Protein AF-A0A2D8MPW2-F1 (afdb_monomer_lite)

Sequence (126 aa):
MNRLRPLLIFQFFTALCFAEFEKDFQLKLILAEPGDTIKLESGLFPILGTLSMEGKEDIVIRGAGMNGTILSFAGQVEGAQGLSITNCTNITLEDFTVQDAKGDAIKCQYVNGITFRRVKAQWLGG

Structure (mmCIF, N/CA/C/O backbone):
data_AF-A0A2D8MPW2-F1
#
_entry.id   AF-A0A2D8MPW2-F1
#
loop_
_atom_site.group_PDB
_atom_site.id
_atom_site.type_symbol
_atom_site.label_atom_id
_atom_site.label_alt_id
_atom_site.label_comp_id
_atom_site.label_asym_id
_atom_site.label_entity_id
_atom_site.label_seq_id
_atom_site.pdbx_PDB_ins_code
_atom_site.Cartn_x
_atom_site.Cartn_y
_atom_site.Cartn_z
_atom_site.occupancy
_atom_site.B_iso_or_equiv
_atom_site.auth_seq_id
_atom_site.auth_comp_id
_atom_site.auth_asym_id
_atom_site.auth_atom_id
_atom_site.pdbx_PDB_model_num
ATOM 1 N N . MET A 1 1 ? 14.019 20.892 -42.566 1.00 42.62 1 MET A N 1
ATOM 2 C CA . MET A 1 1 ? 12.759 20.296 -42.061 1.00 42.62 1 MET A CA 1
ATOM 3 C C . MET A 1 1 ? 13.100 19.040 -41.273 1.00 42.62 1 MET A C 1
ATOM 5 O O . MET A 1 1 ? 13.256 17.974 -41.858 1.00 42.62 1 MET A O 1
ATOM 9 N N . ASN A 1 2 ? 13.299 19.186 -39.961 1.00 46.16 2 ASN A N 1
ATOM 10 C CA . ASN A 1 2 ? 13.656 18.082 -39.071 1.00 46.16 2 ASN A CA 1
ATOM 11 C C . ASN A 1 2 ? 12.446 17.162 -38.908 1.00 46.16 2 ASN A C 1
ATOM 13 O O . ASN A 1 2 ? 11.467 17.530 -38.262 1.00 46.16 2 ASN A O 1
ATOM 17 N N . ARG A 1 3 ? 12.504 15.967 -39.501 1.00 55.78 3 ARG A N 1
ATOM 18 C CA . ARG A 1 3 ? 11.551 14.905 -39.183 1.00 55.78 3 ARG A CA 1
ATOM 19 C C . ARG A 1 3 ? 11.866 14.420 -37.770 1.00 55.78 3 ARG A C 1
ATOM 21 O O . ARG A 1 3 ? 12.832 13.683 -37.577 1.00 55.78 3 ARG A O 1
ATOM 28 N N . LEU A 1 4 ? 11.088 14.879 -36.788 1.00 55.00 4 LEU A N 1
ATOM 29 C CA . LEU A 1 4 ? 11.090 14.296 -35.450 1.00 55.00 4 LEU A CA 1
ATOM 30 C C . LEU A 1 4 ? 10.885 12.782 -35.588 1.00 55.00 4 LEU A C 1
ATOM 32 O O . LEU A 1 4 ? 9.938 12.324 -36.227 1.00 55.00 4 LEU A O 1
ATOM 36 N N . ARG A 1 5 ? 11.823 12.009 -35.038 1.00 55.31 5 ARG A N 1
ATOM 37 C CA . ARG A 1 5 ? 11.772 10.546 -35.042 1.00 55.31 5 ARG A CA 1
ATOM 38 C C . ARG A 1 5 ? 10.534 10.090 -34.247 1.00 55.31 5 ARG A C 1
ATOM 40 O O . ARG A 1 5 ? 10.414 10.488 -33.089 1.00 55.31 5 ARG A O 1
ATOM 47 N N . PRO A 1 6 ? 9.668 9.216 -34.795 1.00 54.97 6 PRO A N 1
ATOM 48 C CA . PRO A 1 6 ? 8.441 8.767 -34.120 1.00 54.97 6 PRO A CA 1
ATOM 49 C C . PRO A 1 6 ? 8.703 8.017 -32.800 1.00 54.97 6 PRO A C 1
ATOM 51 O O . PRO A 1 6 ? 7.829 7.955 -31.942 1.00 54.97 6 PRO A O 1
ATOM 54 N N . LEU A 1 7 ? 9.930 7.522 -32.593 1.00 53.97 7 LEU A N 1
ATOM 55 C CA . LEU A 1 7 ? 10.359 6.858 -31.358 1.00 53.97 7 LEU A CA 1
ATOM 56 C C . LEU A 1 7 ? 10.380 7.797 -30.134 1.00 53.97 7 LEU A C 1
ATOM 58 O O . LEU A 1 7 ? 10.143 7.345 -29.018 1.00 53.97 7 LEU A O 1
ATOM 62 N N . LEU A 1 8 ? 10.625 9.100 -30.332 1.00 52.16 8 LEU A N 1
ATOM 63 C CA . LEU A 1 8 ? 10.706 10.069 -29.230 1.00 52.16 8 LEU A CA 1
ATOM 64 C C . LEU A 1 8 ? 9.320 10.430 -28.664 1.00 52.16 8 LEU A C 1
ATOM 66 O O . LEU A 1 8 ? 9.202 10.734 -27.484 1.00 52.16 8 LEU A O 1
ATOM 70 N N . ILE A 1 9 ? 8.275 10.374 -29.497 1.00 52.28 9 ILE A N 1
ATOM 71 C CA . ILE A 1 9 ? 6.892 10.707 -29.113 1.00 52.28 9 ILE A CA 1
ATOM 72 C C . ILE A 1 9 ? 6.265 9.554 -28.312 1.00 52.28 9 ILE A C 1
ATOM 74 O O . ILE A 1 9 ? 5.559 9.794 -27.337 1.00 52.28 9 ILE A O 1
ATOM 78 N N . PHE A 1 10 ? 6.577 8.303 -28.669 1.00 49.72 10 PHE A N 1
ATOM 79 C CA . PHE A 1 10 ? 6.057 7.117 -27.982 1.00 49.72 10 PHE A CA 1
ATOM 80 C C . PHE A 1 10 ? 6.619 6.957 -26.561 1.00 49.72 10 PHE A C 1
ATOM 82 O O . PHE A 1 10 ? 5.868 6.661 -25.644 1.00 49.72 10 PHE A O 1
ATOM 89 N N . GLN A 1 11 ? 7.916 7.215 -26.362 1.00 51.69 11 GLN A N 1
ATOM 90 C CA . GLN A 1 11 ? 8.566 7.144 -25.043 1.00 51.69 11 GLN A CA 1
ATOM 91 C C . GLN A 1 11 ? 8.056 8.219 -24.066 1.00 51.69 11 GLN A C 1
ATOM 93 O O . GLN A 1 11 ? 7.999 7.987 -22.861 1.00 51.69 11 GLN A O 1
ATOM 98 N N . PHE A 1 12 ? 7.665 9.388 -24.581 1.00 54.78 12 PHE A N 1
ATOM 99 C CA . PHE A 1 12 ? 7.158 10.492 -23.762 1.00 54.78 12 PHE A CA 1
ATOM 100 C C . PHE A 1 12 ? 5.724 10.247 -23.269 1.00 54.78 12 PHE A C 1
ATOM 102 O O . PHE A 1 12 ? 5.380 10.638 -22.156 1.00 54.78 12 PHE A O 1
ATOM 109 N N . PHE A 1 13 ? 4.894 9.576 -24.075 1.00 57.47 13 PHE A N 1
ATOM 110 C CA . PHE A 1 13 ? 3.496 9.302 -23.734 1.00 57.47 13 PHE A CA 1
ATOM 111 C C . PHE A 1 13 ? 3.368 8.271 -22.601 1.00 57.47 13 PHE A C 1
ATOM 113 O O . PHE A 1 13 ? 2.588 8.469 -21.675 1.00 57.47 13 PHE A O 1
ATOM 120 N N . THR A 1 14 ? 4.185 7.213 -22.609 1.00 58.19 14 THR A N 1
ATOM 121 C CA . THR A 1 14 ? 4.166 6.179 -21.559 1.00 58.19 14 THR A CA 1
ATOM 122 C C . THR A 1 14 ? 4.606 6.717 -20.199 1.00 58.19 14 THR A C 1
ATOM 124 O O . THR A 1 14 ? 3.992 6.391 -19.188 1.00 58.19 14 THR A O 1
ATOM 127 N N . ALA A 1 15 ? 5.636 7.569 -20.160 1.00 60.62 15 ALA A N 1
ATOM 128 C CA . ALA A 1 15 ? 6.124 8.160 -18.913 1.00 60.62 15 ALA A CA 1
ATOM 129 C C . ALA A 1 15 ? 5.084 9.080 -18.247 1.00 60.62 15 ALA A C 1
ATOM 131 O O . ALA A 1 15 ? 4.985 9.106 -17.020 1.00 60.62 15 ALA A O 1
ATOM 132 N N . LEU A 1 16 ? 4.285 9.802 -19.043 1.00 64.38 16 LEU A N 1
ATOM 133 C CA . LEU A 1 16 ? 3.250 10.697 -18.526 1.00 64.38 16 LEU A CA 1
ATOM 134 C C . LEU A 1 16 ? 2.108 9.919 -17.849 1.00 64.38 16 LEU A C 1
ATOM 136 O O . LEU A 1 16 ? 1.716 10.274 -16.741 1.00 64.38 16 LEU A O 1
ATOM 140 N N . CYS A 1 17 ? 1.641 8.825 -18.462 1.00 66.69 17 CYS A N 1
ATOM 141 C CA . CYS A 1 17 ? 0.568 7.991 -17.906 1.00 66.69 17 CYS A CA 1
ATOM 142 C C . CYS A 1 17 ? 0.949 7.325 -16.571 1.00 66.69 17 CYS A C 1
ATOM 144 O O . CYS A 1 17 ? 0.101 7.156 -15.699 1.00 66.69 17 CYS A O 1
ATOM 146 N N . PHE A 1 18 ? 2.218 6.948 -16.383 1.00 72.50 18 PHE A N 1
ATOM 147 C CA . PHE A 1 18 ? 2.663 6.345 -15.120 1.00 72.50 18 PHE A CA 1
ATOM 148 C C . PHE A 1 18 ? 2.733 7.361 -13.979 1.00 72.50 18 PHE A C 1
ATOM 150 O O . PHE A 1 18 ? 2.281 7.074 -12.873 1.00 72.50 18 PHE A O 1
ATOM 157 N N . ALA A 1 19 ? 3.222 8.572 -14.264 1.00 77.12 19 ALA A N 1
ATOM 158 C CA . ALA A 1 19 ? 3.221 9.659 -13.289 1.00 77.12 19 ALA A CA 1
ATOM 159 C C . ALA A 1 19 ? 1.795 10.085 -12.889 1.00 77.12 19 ALA A C 1
ATOM 161 O O . ALA A 1 19 ? 1.585 10.546 -11.769 1.00 77.12 19 ALA A O 1
ATOM 162 N N . GLU A 1 20 ? 0.822 9.943 -13.792 1.00 88.44 20 GLU A N 1
ATOM 163 C CA . GLU A 1 20 ? -0.597 10.177 -13.509 1.00 88.44 20 GLU A CA 1
ATOM 164 C C . GLU A 1 20 ? -1.168 9.098 -12.578 1.00 88.44 20 GLU A C 1
ATOM 166 O O . GLU A 1 20 ? -1.751 9.436 -11.552 1.00 88.44 20 GLU A O 1
ATOM 171 N N . PHE A 1 21 ? -0.894 7.813 -12.843 1.00 95.12 21 PHE A N 1
ATOM 172 C CA . PHE A 1 21 ? -1.353 6.721 -11.976 1.00 95.12 21 PHE A CA 1
ATOM 173 C C . PHE A 1 21 ? -0.862 6.857 -10.528 1.00 95.12 21 PHE A C 1
ATOM 175 O O . PHE A 1 21 ? -1.661 6.725 -9.602 1.00 95.12 21 PHE A O 1
ATOM 182 N N . GLU A 1 22 ? 0.437 7.104 -10.318 1.00 96.25 22 GLU A N 1
ATOM 183 C CA . GLU A 1 22 ? 1.006 7.243 -8.969 1.00 96.25 22 GLU A CA 1
ATOM 184 C C . GLU A 1 22 ? 0.311 8.365 -8.190 1.00 96.25 22 GLU A C 1
ATOM 186 O O . GLU A 1 22 ? -0.111 8.161 -7.050 1.00 96.25 22 GLU A O 1
ATOM 191 N N . LYS A 1 23 ? 0.122 9.528 -8.826 1.00 96.62 23 LYS A N 1
ATOM 192 C CA . LYS A 1 23 ? -0.553 10.682 -8.217 1.00 96.62 23 LYS A CA 1
ATOM 193 C C . LYS A 1 23 ? -2.015 10.393 -7.906 1.00 96.62 23 LYS A C 1
ATOM 195 O O . LYS A 1 23 ? -2.465 10.684 -6.799 1.00 96.62 23 LYS A O 1
ATOM 200 N N . ASP A 1 24 ? -2.739 9.804 -8.850 1.00 97.75 24 ASP A N 1
ATOM 201 C CA . ASP A 1 24 ? -4.154 9.481 -8.685 1.00 97.75 24 ASP A CA 1
ATOM 202 C C . ASP A 1 24 ? -4.364 8.447 -7.585 1.00 97.75 24 ASP A C 1
ATOM 204 O O . ASP A 1 24 ? -5.275 8.573 -6.762 1.00 97.75 24 ASP A O 1
ATOM 208 N N . PHE A 1 25 ? -3.519 7.417 -7.542 1.00 98.56 25 PHE A N 1
ATOM 209 C CA . PHE A 1 25 ? -3.618 6.402 -6.509 1.00 98.56 25 PHE A CA 1
ATOM 210 C C . PHE A 1 25 ? -3.244 6.971 -5.140 1.00 98.56 25 PHE A C 1
ATOM 212 O O . PHE A 1 25 ? -4.000 6.777 -4.190 1.00 98.56 25 PHE A O 1
ATOM 219 N N . GLN A 1 26 ? -2.167 7.753 -5.039 1.00 98.69 26 GLN A N 1
ATOM 220 C CA . GLN A 1 26 ? -1.803 8.439 -3.799 1.00 98.69 26 GLN A CA 1
ATOM 221 C C . GLN A 1 26 ? -2.930 9.356 -3.300 1.00 98.69 26 GLN A C 1
ATOM 223 O O . GLN A 1 26 ? -3.242 9.355 -2.109 1.00 98.69 26 GLN A O 1
ATOM 228 N N . LEU A 1 27 ? -3.592 10.096 -4.196 1.00 98.62 27 LEU A N 1
ATOM 229 C CA . LEU A 1 27 ? -4.733 10.938 -3.840 1.00 98.62 27 LEU A CA 1
ATOM 230 C C . LEU A 1 27 ? -5.913 10.107 -3.314 1.00 98.62 27 LEU A C 1
ATOM 232 O O . LEU A 1 27 ? -6.516 10.483 -2.312 1.00 98.62 27 LEU A O 1
ATOM 236 N N . LYS A 1 28 ? -6.208 8.950 -3.923 1.00 98.75 28 LYS A N 1
ATOM 237 C CA . LYS A 1 28 ? -7.229 8.018 -3.412 1.00 98.75 28 LYS A CA 1
ATOM 238 C C . LYS A 1 28 ? -6.888 7.507 -2.011 1.00 98.75 28 LYS A C 1
ATOM 240 O O . LYS A 1 28 ? -7.779 7.454 -1.173 1.00 98.75 28 LYS A O 1
ATOM 245 N N . LEU A 1 29 ? -5.622 7.186 -1.723 1.00 98.75 29 LEU A N 1
ATOM 246 C CA . LEU A 1 29 ? -5.191 6.775 -0.376 1.00 98.75 29 LEU A CA 1
ATOM 247 C C . LEU A 1 29 ? -5.399 7.898 0.658 1.00 98.75 29 LEU A C 1
ATOM 249 O O . LEU A 1 29 ? -5.798 7.628 1.790 1.00 98.75 29 LEU A O 1
ATOM 253 N N . ILE A 1 30 ? -5.160 9.154 0.263 1.00 98.75 30 ILE A N 1
ATOM 254 C CA . ILE A 1 30 ? -5.341 10.341 1.116 1.00 98.75 30 ILE A CA 1
ATOM 255 C C . ILE A 1 30 ? -6.822 10.654 1.348 1.00 98.75 30 ILE A C 1
ATOM 257 O O . ILE A 1 30 ? -7.193 11.041 2.455 1.00 98.75 30 ILE A O 1
ATOM 261 N N . LEU A 1 31 ? -7.671 10.509 0.331 1.00 98.62 31 LEU A N 1
ATOM 262 C CA . LEU A 1 31 ? -9.076 10.923 0.387 1.00 98.62 31 LEU A CA 1
ATOM 263 C C . LEU A 1 31 ? -10.044 9.820 0.822 1.00 98.62 31 LEU A C 1
ATOM 265 O O . LEU A 1 31 ? -11.189 10.144 1.102 1.00 98.62 31 LEU A O 1
ATOM 269 N N . ALA A 1 32 ? -9.600 8.564 0.911 1.00 98.62 32 ALA A N 1
ATOM 270 C CA . ALA A 1 32 ? -10.460 7.444 1.283 1.00 98.62 32 ALA A CA 1
ATOM 271 C C . ALA A 1 32 ? -11.206 7.684 2.605 1.00 98.62 32 ALA A C 1
ATOM 273 O O . ALA A 1 32 ? -10.613 8.149 3.589 1.00 98.62 32 ALA A O 1
ATOM 274 N N . GLU A 1 33 ? -12.487 7.337 2.606 1.00 98.69 33 GLU A N 1
ATOM 275 C CA . GLU A 1 33 ? -13.406 7.432 3.734 1.00 98.69 33 GLU A CA 1
ATOM 276 C C . GLU A 1 33 ? -13.709 6.038 4.311 1.00 98.69 33 GLU A C 1
ATOM 278 O O . GLU A 1 33 ? -13.552 5.030 3.614 1.00 98.69 33 GLU A O 1
ATOM 283 N N . PRO A 1 34 ? -14.133 5.942 5.585 1.00 98.81 34 PRO A N 1
ATOM 284 C CA . PRO A 1 34 ? -14.428 4.658 6.211 1.00 98.81 34 PRO A CA 1
ATOM 285 C C . PRO A 1 34 ? -15.416 3.804 5.407 1.00 98.81 34 PRO A C 1
ATOM 287 O O . PRO A 1 34 ? -16.497 4.260 5.035 1.00 98.81 34 PRO A O 1
ATOM 290 N N . GLY A 1 35 ? -15.053 2.543 5.159 1.00 98.31 35 GLY A N 1
ATOM 291 C CA . GLY A 1 35 ? -15.829 1.602 4.348 1.00 98.31 35 GLY A CA 1
ATOM 292 C C . GLY A 1 35 ? -15.463 1.583 2.859 1.00 98.31 35 GLY A C 1
ATOM 293 O O . GLY A 1 35 ? -15.968 0.725 2.124 1.00 98.31 35 GLY A O 1
ATOM 294 N N . ASP A 1 36 ? -14.580 2.473 2.397 1.00 98.81 36 ASP A N 1
ATOM 295 C CA . ASP A 1 36 ? -14.185 2.527 0.993 1.00 98.81 36 ASP A CA 1
ATOM 296 C C . ASP A 1 36 ? -13.435 1.276 0.527 1.00 98.81 36 ASP A C 1
ATOM 298 O O . ASP A 1 36 ? -12.618 0.665 1.222 1.00 98.81 36 ASP A O 1
ATOM 302 N N . THR A 1 37 ? -13.663 0.935 -0.743 1.00 98.81 37 THR A N 1
ATOM 303 C CA . THR A 1 37 ? -12.829 -0.016 -1.482 1.00 98.81 37 THR A CA 1
ATOM 304 C C . THR A 1 37 ? -12.128 0.687 -2.637 1.00 98.81 37 THR A C 1
ATOM 306 O O . THR A 1 37 ? -12.744 0.995 -3.659 1.00 98.81 37 THR A O 1
ATOM 309 N N . ILE A 1 38 ? -10.814 0.858 -2.521 1.00 98.75 38 ILE A N 1
ATOM 310 C CA . ILE A 1 38 ? -9.958 1.366 -3.590 1.00 98.75 38 ILE A CA 1
ATOM 311 C C . ILE A 1 38 ? -9.594 0.204 -4.517 1.00 98.75 38 ILE A C 1
ATOM 313 O O . ILE A 1 38 ? -8.824 -0.688 -4.154 1.00 98.75 38 ILE A O 1
ATOM 317 N N . LYS A 1 39 ? -10.166 0.203 -5.724 1.00 98.50 39 LYS A N 1
ATOM 318 C CA . LYS A 1 39 ? -9.885 -0.809 -6.750 1.00 98.50 39 LYS A CA 1
ATOM 319 C C . LYS A 1 39 ? -8.695 -0.406 -7.617 1.00 98.50 39 LYS A C 1
ATOM 321 O O . LYS A 1 39 ? -8.617 0.734 -8.076 1.00 98.50 39 LYS A O 1
ATOM 326 N N . LEU A 1 40 ? -7.810 -1.363 -7.864 1.00 98.31 40 LEU A N 1
ATOM 327 C CA . LEU A 1 40 ? -6.708 -1.270 -8.808 1.00 98.31 40 LEU A CA 1
ATOM 328 C C . LEU A 1 40 ? -6.993 -2.181 -10.000 1.00 98.31 40 LEU A C 1
ATOM 330 O O . LEU A 1 40 ? -7.301 -3.363 -9.834 1.00 98.31 40 LEU A O 1
ATOM 334 N N . GLU A 1 41 ? -6.867 -1.624 -11.198 1.00 97.62 41 GLU A N 1
ATOM 335 C CA . GLU A 1 41 ? -7.049 -2.370 -12.439 1.00 97.62 41 GLU A CA 1
ATOM 336 C C . GLU A 1 41 ? -5.904 -3.364 -12.672 1.00 97.62 41 GLU A C 1
ATOM 338 O O . GLU A 1 41 ? -4.858 -3.331 -12.010 1.00 97.62 41 GLU A O 1
ATOM 343 N N . SER A 1 42 ? -6.092 -4.269 -13.633 1.00 98.12 42 SER A N 1
ATOM 344 C CA . SER A 1 42 ? -5.007 -5.147 -14.061 1.00 98.12 42 SER A CA 1
ATOM 345 C C . SER A 1 42 ? -3.938 -4.345 -14.807 1.00 98.12 42 SER A C 1
ATOM 347 O O . SER A 1 42 ? -4.252 -3.526 -15.668 1.00 98.12 42 SER A O 1
ATOM 349 N N . GLY A 1 43 ? -2.669 -4.585 -14.488 1.00 97.19 43 GLY A N 1
ATOM 350 C CA . GLY A 1 43 ? -1.547 -3.897 -15.105 1.00 97.19 43 GLY A CA 1
ATOM 351 C C . GLY A 1 43 ? -0.270 -3.952 -14.276 1.00 97.19 43 GLY A C 1
ATOM 352 O O . GLY A 1 43 ? -0.249 -4.434 -13.140 1.00 97.19 43 GLY A O 1
ATOM 353 N N . LEU A 1 44 ? 0.798 -3.430 -14.878 1.00 97.38 44 LEU A N 1
ATOM 354 C CA . LEU A 1 44 ? 2.052 -3.112 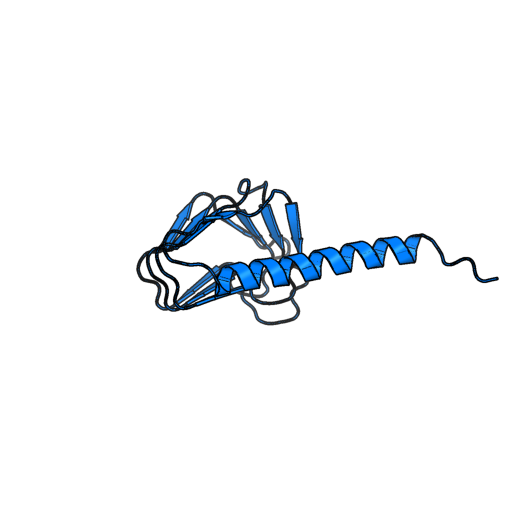-14.207 1.00 97.38 44 LEU A CA 1
ATOM 355 C C . LEU A 1 44 ? 2.151 -1.594 -14.093 1.00 97.38 44 LEU A C 1
ATOM 357 O O . LEU A 1 44 ? 2.121 -0.892 -15.103 1.00 97.38 44 LEU A O 1
ATOM 361 N N . PHE A 1 45 ? 2.283 -1.112 -12.866 1.00 97.81 45 PHE A N 1
ATOM 362 C CA . PHE A 1 45 ? 2.272 0.303 -12.530 1.00 97.81 45 PHE A CA 1
ATOM 363 C C . PHE A 1 45 ? 3.631 0.696 -11.949 1.00 97.81 45 PHE A C 1
ATOM 365 O O . PHE A 1 45 ? 3.932 0.309 -10.819 1.00 97.81 45 PHE A O 1
ATOM 372 N N . PRO A 1 46 ? 4.478 1.408 -12.709 1.00 97.00 46 PRO A N 1
ATOM 373 C CA . PRO A 1 46 ? 5.714 1.977 -12.193 1.00 97.00 46 PRO A CA 1
ATOM 374 C C . PRO A 1 46 ? 5.417 3.079 -11.176 1.00 97.00 46 PRO A C 1
ATOM 376 O O . PRO A 1 46 ? 4.587 3.947 -11.440 1.00 97.00 46 PRO A O 1
ATOM 379 N N . ILE A 1 47 ? 6.113 3.043 -10.044 1.00 97.81 47 ILE A N 1
ATOM 380 C CA . ILE A 1 47 ? 5.989 4.010 -8.953 1.00 97.81 47 ILE A CA 1
ATOM 381 C C . ILE A 1 47 ? 7.384 4.503 -8.571 1.00 97.81 47 ILE A C 1
ATOM 383 O O . ILE A 1 47 ? 8.327 3.715 -8.448 1.00 97.81 47 ILE A O 1
ATOM 387 N N . LEU A 1 48 ? 7.522 5.820 -8.427 1.00 96.69 48 LEU A N 1
ATOM 388 C CA . LEU A 1 48 ? 8.793 6.494 -8.186 1.00 96.69 48 LEU A CA 1
ATOM 389 C C . LEU A 1 48 ? 9.027 6.832 -6.707 1.00 96.69 48 LEU A C 1
ATOM 391 O O . LEU A 1 48 ? 10.186 6.848 -6.282 1.00 96.69 48 LEU A O 1
ATOM 395 N N . GLY A 1 49 ? 7.974 7.095 -5.932 1.00 96.69 49 GLY A N 1
ATOM 396 C CA . GLY A 1 49 ? 8.044 7.378 -4.496 1.00 96.69 49 GLY A CA 1
ATOM 397 C C . GLY A 1 49 ? 7.368 6.322 -3.619 1.00 96.69 49 GLY A C 1
ATOM 398 O O . GLY A 1 49 ? 6.812 5.341 -4.101 1.00 96.69 49 GLY A O 1
ATOM 399 N N . THR A 1 50 ? 7.405 6.519 -2.301 1.00 98.44 50 THR A N 1
ATOM 400 C CA . THR A 1 50 ? 6.607 5.717 -1.359 1.00 98.44 50 THR A CA 1
ATOM 401 C C . THR A 1 50 ? 5.124 6.084 -1.476 1.00 98.44 50 THR A C 1
ATOM 403 O O . THR A 1 50 ? 4.767 7.246 -1.284 1.00 98.44 50 THR A O 1
ATOM 406 N N . LEU A 1 51 ? 4.244 5.096 -1.660 1.00 98.69 51 LEU A N 1
ATOM 407 C CA . LEU A 1 51 ? 2.802 5.289 -1.474 1.00 98.69 51 LEU A CA 1
ATOM 408 C C . LEU A 1 51 ? 2.454 5.303 0.016 1.00 98.69 51 LEU A C 1
ATOM 410 O O . LEU A 1 51 ? 2.900 4.424 0.750 1.00 98.69 51 LEU A O 1
ATOM 414 N N . SER A 1 52 ? 1.632 6.248 0.471 1.00 98.69 52 SER A N 1
ATOM 415 C CA . SER A 1 52 ? 1.320 6.416 1.899 1.00 98.69 52 SER A CA 1
ATOM 416 C C . SER A 1 52 ? -0.179 6.504 2.184 1.00 98.69 52 SER A C 1
ATOM 418 O O . SER A 1 52 ? -0.891 7.290 1.562 1.00 98.69 52 SER A O 1
ATOM 420 N N . MET A 1 53 ? -0.642 5.735 3.170 1.00 98.81 53 MET A N 1
ATOM 421 C CA . MET A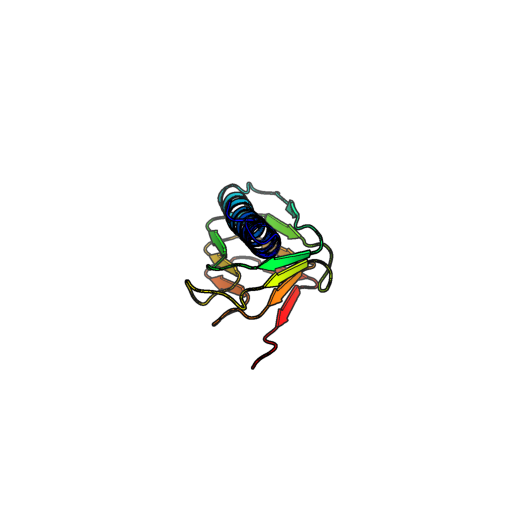 1 53 ? -1.967 5.840 3.783 1.00 98.81 53 MET A CA 1
ATOM 422 C C . MET A 1 53 ? -1.795 6.117 5.278 1.00 98.81 53 MET A C 1
ATOM 424 O O . MET A 1 53 ? -1.126 5.356 5.981 1.00 98.81 53 MET A O 1
ATOM 428 N N . GLU A 1 54 ? -2.401 7.198 5.762 1.00 98.81 54 GLU A N 1
ATOM 429 C CA . GLU A 1 54 ? -2.298 7.618 7.158 1.00 98.81 54 GLU A CA 1
ATOM 430 C C . GLU A 1 54 ? -3.667 7.964 7.745 1.00 98.81 54 GLU A C 1
ATOM 432 O O . GLU A 1 54 ? -4.475 8.625 7.089 1.00 98.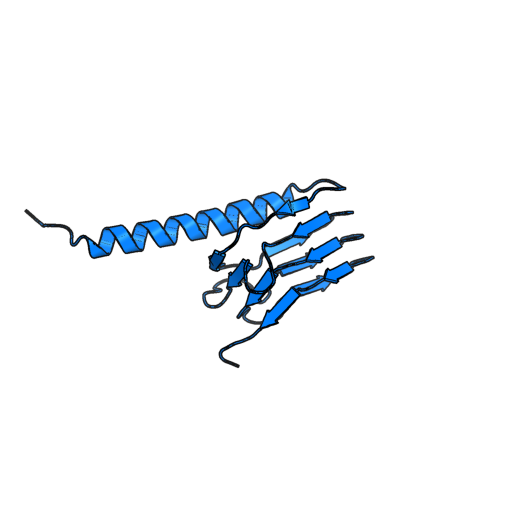81 54 GLU A O 1
ATOM 437 N N . GLY A 1 55 ? -3.918 7.535 8.987 1.00 98.75 55 GLY A N 1
ATOM 438 C CA . GLY A 1 55 ? -5.107 7.951 9.736 1.00 98.75 55 GLY A CA 1
ATOM 439 C C . GLY A 1 55 ? -6.421 7.406 9.177 1.00 98.75 55 GLY A C 1
ATOM 440 O O . GLY A 1 55 ? -7.450 8.062 9.321 1.00 98.75 55 GLY A O 1
ATOM 441 N N . LYS A 1 56 ? -6.391 6.263 8.478 1.00 98.75 56 LYS A N 1
ATOM 442 C CA . LYS A 1 56 ? -7.563 5.673 7.816 1.00 98.75 56 LYS A CA 1
ATOM 443 C C . LYS A 1 56 ? -8.131 4.495 8.587 1.00 98.75 56 LYS A C 1
ATOM 445 O O . LYS A 1 56 ? -7.402 3.749 9.238 1.00 98.75 56 LYS A O 1
ATOM 450 N N . GLU A 1 57 ? -9.433 4.300 8.467 1.00 98.81 57 GLU A N 1
ATOM 451 C CA . GLU A 1 57 ? -10.151 3.202 9.104 1.00 98.81 57 GLU A CA 1
ATOM 452 C C . GLU A 1 57 ? -11.066 2.492 8.107 1.00 98.81 57 GLU A C 1
ATOM 454 O O . GLU A 1 57 ? -11.578 3.123 7.188 1.00 98.81 57 GLU A O 1
ATOM 459 N N . ASP A 1 58 ? -11.231 1.179 8.265 1.00 98.81 58 ASP A N 1
ATOM 460 C CA . ASP A 1 58 ? -12.169 0.354 7.492 1.00 98.81 58 ASP A CA 1
ATOM 461 C C . ASP A 1 58 ? -11.983 0.427 5.962 1.00 98.81 58 ASP A C 1
ATOM 463 O O . ASP A 1 58 ? -12.955 0.434 5.206 1.00 98.81 58 ASP A O 1
ATOM 467 N N . ILE A 1 59 ? -10.731 0.459 5.486 1.00 98.94 59 ILE A N 1
ATOM 468 C CA . ILE A 1 59 ? -10.411 0.557 4.050 1.00 98.94 59 ILE A CA 1
ATOM 469 C C . ILE A 1 59 ? -10.017 -0.795 3.455 1.00 98.94 59 ILE A C 1
ATOM 471 O O . ILE A 1 59 ? -9.222 -1.548 4.025 1.00 98.94 59 ILE A O 1
ATOM 475 N N . VAL A 1 60 ? -10.486 -1.060 2.234 1.00 98.94 60 VAL A N 1
ATOM 476 C CA . VAL A 1 60 ? -10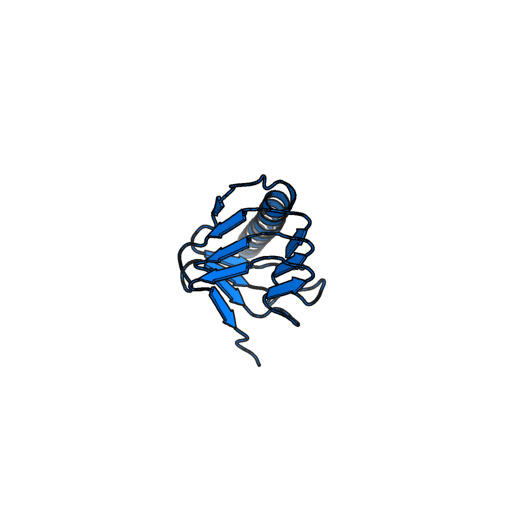.006 -2.160 1.388 1.00 98.94 60 VAL A CA 1
ATOM 477 C C . VAL A 1 60 ? -9.235 -1.612 0.186 1.00 98.94 60 VAL A C 1
ATOM 479 O O . VAL A 1 60 ? -9.759 -0.810 -0.579 1.00 98.94 60 VAL A O 1
ATOM 482 N N . ILE A 1 61 ? -8.018 -2.099 -0.049 1.00 98.88 61 ILE A N 1
ATOM 483 C CA . ILE A 1 61 ? -7.281 -1.911 -1.305 1.00 98.88 61 ILE A CA 1
ATOM 484 C C . ILE A 1 61 ? -7.281 -3.249 -2.042 1.00 98.88 61 ILE A C 1
ATOM 486 O O . ILE A 1 61 ? -6.718 -4.228 -1.547 1.00 98.88 61 ILE A O 1
ATOM 490 N N . ARG A 1 62 ? -7.917 -3.296 -3.217 1.00 98.88 62 ARG A N 1
ATOM 491 C CA . ARG A 1 62 ? -8.135 -4.531 -3.983 1.00 98.88 62 ARG A CA 1
ATOM 492 C C . ARG A 1 62 ? -7.594 -4.412 -5.401 1.00 98.88 62 ARG A C 1
ATOM 494 O O . ARG A 1 62 ? -8.051 -3.551 -6.146 1.00 98.88 62 ARG A O 1
ATOM 501 N N . GLY A 1 63 ? -6.688 -5.302 -5.791 1.00 98.81 63 GLY A N 1
ATOM 502 C CA . GLY A 1 63 ? -6.253 -5.443 -7.182 1.00 98.81 63 GLY A CA 1
ATOM 503 C C . GLY A 1 63 ? -7.028 -6.494 -7.977 1.00 98.81 63 GLY A C 1
ATOM 504 O O . GLY A 1 63 ? -7.977 -7.111 -7.493 1.00 98.81 63 GLY A O 1
ATOM 505 N N . ALA A 1 64 ? -6.601 -6.709 -9.219 1.00 98.62 64 ALA A N 1
ATOM 506 C CA . ALA A 1 64 ? -7.160 -7.686 -10.153 1.00 98.62 64 ALA A CA 1
ATOM 507 C C . ALA A 1 64 ? -6.545 -9.099 -10.012 1.00 98.62 64 ALA A C 1
ATOM 509 O O . ALA A 1 64 ? -6.743 -9.961 -10.869 1.00 98.62 64 ALA A O 1
ATOM 510 N N . GLY A 1 65 ? -5.770 -9.346 -8.953 1.00 98.38 65 GLY A N 1
ATOM 511 C CA . GLY A 1 65 ? -5.113 -10.612 -8.624 1.00 98.38 65 GLY A CA 1
ATOM 512 C C . GLY A 1 65 ? -3.609 -10.437 -8.397 1.00 98.38 65 GLY A C 1
ATOM 513 O O . GLY A 1 65 ? -2.995 -9.517 -8.935 1.00 98.38 65 GLY A O 1
ATOM 514 N N . MET A 1 66 ? -2.974 -11.367 -7.670 1.00 97.12 66 MET A N 1
ATOM 515 C CA . MET A 1 66 ? -1.523 -11.313 -7.388 1.00 97.12 66 MET A CA 1
ATOM 516 C C . MET A 1 66 ? -0.667 -11.148 -8.649 1.00 97.12 66 MET A C 1
ATOM 518 O O . MET A 1 66 ? 0.337 -10.453 -8.622 1.00 97.12 66 MET A O 1
ATOM 522 N N . ASN A 1 67 ? -1.050 -11.780 -9.758 1.00 96.31 67 ASN A N 1
ATOM 523 C CA . ASN A 1 67 ? -0.350 -11.635 -11.039 1.00 96.31 67 ASN A CA 1
ATOM 524 C C . ASN A 1 67 ? -1.069 -10.661 -11.993 1.00 96.31 67 ASN A C 1
ATOM 526 O O . ASN A 1 67 ? -0.596 -10.441 -13.101 1.00 96.31 67 ASN A O 1
ATOM 530 N N . GLY A 1 68 ? -2.222 -10.128 -11.579 1.00 97.75 68 GLY A N 1
ATOM 531 C CA . GLY A 1 68 ? -3.058 -9.223 -12.360 1.00 97.75 68 GLY A CA 1
ATOM 532 C C . GLY A 1 68 ? -2.715 -7.756 -12.123 1.00 97.75 68 GLY A C 1
ATOM 533 O O . GLY A 1 68 ? -2.712 -6.997 -13.084 1.00 97.75 68 GLY A O 1
ATOM 534 N N . THR A 1 69 ? -2.378 -7.367 -10.891 1.00 98.69 69 THR A N 1
ATOM 535 C CA . THR A 1 69 ? -1.977 -5.996 -10.534 1.00 98.69 69 THR A CA 1
ATOM 536 C C . THR A 1 69 ? -0.603 -6.008 -9.870 1.00 98.69 69 THR A C 1
ATOM 538 O O . THR A 1 69 ? -0.421 -6.634 -8.824 1.00 98.69 69 THR A O 1
ATOM 541 N N . ILE A 1 70 ? 0.363 -5.307 -10.466 1.00 98.62 70 ILE A N 1
ATOM 542 C CA . ILE A 1 70 ? 1.745 -5.207 -9.981 1.00 98.62 70 ILE A CA 1
ATOM 543 C C . ILE A 1 70 ? 2.102 -3.734 -9.786 1.00 98.62 70 ILE A C 1
ATOM 545 O O . ILE A 1 70 ? 2.201 -2.985 -10.754 1.00 98.62 70 ILE A O 1
ATOM 549 N N . LEU A 1 71 ? 2.335 -3.332 -8.539 1.00 98.62 71 LEU A N 1
ATOM 550 C CA . LEU A 1 71 ? 2.928 -2.045 -8.184 1.00 98.62 71 LEU A CA 1
ATOM 551 C C . LEU A 1 71 ? 4.452 -2.218 -8.186 1.00 98.62 71 LEU A C 1
ATOM 553 O O . LEU A 1 71 ? 4.998 -2.905 -7.321 1.00 98.62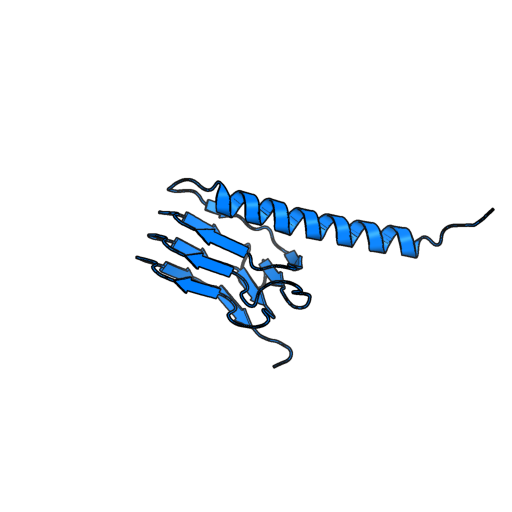 71 LEU A O 1
ATOM 557 N N . SER A 1 72 ? 5.121 -1.668 -9.198 1.00 98.06 72 SER A N 1
ATOM 558 C CA . SER A 1 72 ? 6.553 -1.854 -9.437 1.00 98.06 72 SER A CA 1
ATOM 559 C C . SER A 1 72 ? 7.350 -0.629 -9.007 1.00 98.06 72 SER A C 1
ATOM 561 O O . SER A 1 72 ? 7.188 0.456 -9.558 1.00 98.06 72 SER A O 1
ATOM 563 N N . PHE A 1 73 ? 8.265 -0.837 -8.071 1.00 97.81 73 PHE A N 1
ATOM 564 C CA . PHE A 1 73 ? 9.151 0.175 -7.502 1.00 97.81 73 PHE A CA 1
ATOM 565 C C . PHE A 1 73 ? 10.592 0.028 -8.014 1.00 97.81 73 PHE A C 1
ATOM 567 O O . PHE A 1 73 ? 11.506 0.661 -7.496 1.00 97.81 73 PHE A O 1
ATOM 574 N N . ALA A 1 74 ? 10.811 -0.746 -9.085 1.00 96.19 74 ALA A N 1
ATOM 575 C CA . ALA A 1 74 ? 12.139 -0.963 -9.667 1.00 96.19 74 ALA A CA 1
ATOM 576 C C . ALA A 1 74 ? 12.862 0.344 -10.066 1.00 96.19 74 ALA A C 1
ATOM 578 O O . ALA A 1 74 ? 14.089 0.381 -10.142 1.00 96.19 74 ALA A O 1
ATOM 579 N N . GLY A 1 75 ? 12.105 1.418 -10.325 1.00 94.38 75 GLY A N 1
ATOM 580 C CA . GLY A 1 75 ? 12.609 2.761 -10.620 1.00 94.38 75 GLY A CA 1
ATOM 581 C C . GLY A 1 75 ? 12.523 3.750 -9.454 1.00 94.38 75 GLY A C 1
ATOM 582 O O . GLY A 1 75 ? 12.660 4.945 -9.699 1.00 94.38 75 GLY A O 1
ATOM 583 N N . GLN A 1 76 ? 12.266 3.297 -8.222 1.00 96.25 76 GLN A N 1
ATOM 584 C CA . GLN A 1 76 ? 12.031 4.162 -7.063 1.00 96.25 76 GLN A CA 1
ATOM 585 C C . GLN A 1 76 ? 13.187 5.152 -6.879 1.00 96.25 76 GLN A C 1
ATOM 587 O O . GLN A 1 76 ? 14.349 4.761 -6.753 1.00 96.25 76 GLN A O 1
ATOM 592 N N . VAL A 1 77 ? 12.890 6.447 -6.832 1.00 96.00 77 VAL A N 1
ATOM 593 C CA . VAL A 1 77 ? 13.871 7.525 -6.622 1.00 96.00 77 VAL A CA 1
ATOM 594 C C . VAL A 1 77 ? 13.748 8.153 -5.237 1.00 96.00 77 VAL A C 1
ATOM 596 O O . VAL A 1 77 ? 14.750 8.646 -4.725 1.00 96.00 77 VAL A O 1
ATOM 599 N N . GLU A 1 78 ? 12.576 8.063 -4.605 1.00 93.44 78 GLU A N 1
ATOM 600 C CA . GLU A 1 78 ? 12.287 8.648 -3.295 1.00 93.44 78 GLU A CA 1
ATOM 601 C C . GLU A 1 78 ? 11.773 7.600 -2.299 1.00 93.44 78 GLU A C 1
ATOM 603 O O . GLU A 1 78 ? 11.006 6.699 -2.645 1.00 93.44 78 GLU A O 1
ATOM 608 N N . GLY A 1 79 ? 12.196 7.738 -1.038 1.00 96.25 79 GLY A N 1
ATOM 609 C CA . GLY A 1 79 ? 11.845 6.808 0.029 1.00 96.25 79 GLY A CA 1
ATOM 610 C C . GLY A 1 79 ? 12.511 5.439 -0.126 1.00 96.25 79 GLY A C 1
ATOM 611 O O . GLY A 1 79 ? 13.390 5.228 -0.966 1.00 96.25 79 GLY A O 1
ATOM 612 N N . ALA A 1 80 ? 12.110 4.513 0.741 1.00 96.38 80 ALA A N 1
ATOM 613 C CA . ALA A 1 80 ? 12.551 3.121 0.685 1.00 96.38 80 ALA A CA 1
ATOM 614 C C . ALA A 1 80 ? 11.390 2.127 0.803 1.00 96.38 80 ALA A C 1
ATOM 616 O O . ALA A 1 80 ? 11.605 0.928 0.694 1.00 96.38 80 ALA A O 1
ATOM 617 N N . GLN A 1 81 ? 10.169 2.596 1.053 1.00 98.44 81 GLN A N 1
ATOM 618 C CA . GLN A 1 81 ? 9.008 1.729 1.202 1.00 98.44 81 GLN A CA 1
ATOM 619 C C . GLN A 1 81 ? 8.233 1.662 -0.111 1.00 98.44 81 GLN A C 1
ATOM 621 O O . GLN A 1 81 ? 8.201 2.641 -0.851 1.00 98.44 81 GLN A O 1
ATOM 626 N N . GLY A 1 82 ? 7.574 0.536 -0.376 1.00 98.56 82 GLY A N 1
ATOM 627 C CA . GLY A 1 82 ? 6.570 0.461 -1.433 1.00 98.56 82 GLY A CA 1
ATOM 628 C C . GLY A 1 82 ? 5.270 1.137 -0.990 1.00 98.56 82 GLY A C 1
ATOM 629 O O . GLY A 1 82 ? 4.948 2.247 -1.409 1.00 98.56 82 GLY A O 1
ATOM 630 N N . LEU A 1 83 ? 4.543 0.475 -0.086 1.00 98.75 83 LEU A N 1
ATOM 631 C CA . LEU A 1 83 ? 3.319 0.982 0.541 1.00 98.75 83 LEU A CA 1
ATOM 632 C C . LEU A 1 83 ? 3.515 1.154 2.054 1.00 98.75 83 LEU A C 1
ATOM 634 O O . LEU A 1 83 ? 3.771 0.185 2.765 1.00 98.75 83 LEU A O 1
ATOM 638 N N . SER A 1 84 ? 3.363 2.376 2.552 1.00 98.81 84 SER A N 1
ATOM 639 C CA . SER A 1 84 ? 3.431 2.736 3.968 1.00 98.81 84 SER A CA 1
ATOM 640 C C . SER A 1 84 ? 2.027 2.963 4.533 1.00 98.81 84 SER A C 1
ATOM 642 O O . SER A 1 84 ? 1.291 3.819 4.050 1.00 98.81 84 SER A O 1
ATOM 644 N N . ILE A 1 85 ? 1.650 2.204 5.560 1.00 98.88 85 ILE A N 1
ATOM 645 C CA . ILE A 1 85 ? 0.351 2.284 6.242 1.00 98.88 85 ILE A CA 1
ATOM 646 C C . ILE A 1 85 ? 0.605 2.646 7.701 1.00 98.88 85 ILE A C 1
ATOM 648 O O . ILE A 1 85 ? 1.173 1.847 8.448 1.00 98.88 85 ILE A O 1
ATOM 652 N N . THR A 1 86 ? 0.203 3.847 8.109 1.00 98.88 86 THR A N 1
ATOM 653 C CA . THR A 1 86 ? 0.518 4.387 9.440 1.00 98.88 86 THR A CA 1
ATOM 654 C C . THR A 1 86 ? -0.739 4.867 10.161 1.00 98.88 86 THR A C 1
ATOM 656 O O . THR A 1 86 ? -1.610 5.460 9.536 1.00 98.88 86 THR A O 1
ATOM 659 N N . ASN A 1 87 ? -0.858 4.638 11.473 1.00 98.81 87 ASN A N 1
ATOM 660 C CA . ASN A 1 87 ? -1.986 5.129 12.285 1.00 98.81 87 ASN A CA 1
ATOM 661 C C . ASN A 1 87 ? -3.368 4.716 11.731 1.00 98.81 87 ASN A C 1
ATOM 663 O O . ASN A 1 87 ? -4.270 5.544 11.646 1.00 98.81 87 ASN A O 1
ATOM 667 N N . CYS A 1 88 ? -3.527 3.466 11.287 1.00 98.81 88 CYS A N 1
ATOM 668 C CA . CYS A 1 88 ? -4.762 2.997 10.643 1.00 98.81 88 CYS A CA 1
ATOM 669 C C . CYS A 1 88 ? -5.476 1.905 11.451 1.00 98.81 88 CYS A C 1
ATOM 671 O O . CYS A 1 88 ? -4.850 1.204 12.247 1.00 98.81 88 CYS A O 1
ATOM 673 N N . THR A 1 89 ? -6.766 1.702 11.191 1.00 98.94 89 THR A N 1
ATOM 674 C CA . THR A 1 89 ? -7.579 0.653 11.827 1.00 98.94 89 THR A CA 1
ATOM 675 C C . THR A 1 89 ? -8.300 -0.185 10.777 1.00 98.94 89 THR A C 1
ATOM 677 O O . THR A 1 89 ? -8.881 0.355 9.848 1.00 98.94 89 THR A O 1
ATOM 680 N N . ASN A 1 90 ? -8.289 -1.509 10.918 1.00 98.81 90 ASN A N 1
ATOM 681 C CA . ASN A 1 90 ? -9.018 -2.434 10.044 1.00 98.81 90 ASN A CA 1
ATOM 682 C C . ASN A 1 90 ? -8.777 -2.210 8.533 1.00 98.81 90 ASN A C 1
ATOM 684 O O . ASN A 1 90 ? -9.695 -1.944 7.758 1.00 98.81 90 ASN A O 1
ATOM 688 N N . ILE A 1 91 ? -7.520 -2.339 8.104 1.00 98.94 91 ILE A N 1
ATOM 689 C CA . ILE A 1 91 ? -7.151 -2.231 6.686 1.00 98.94 91 ILE A CA 1
ATOM 690 C C . ILE A 1 91 ? -7.073 -3.615 6.042 1.00 98.94 91 ILE A C 1
ATOM 692 O O . ILE A 1 91 ? -6.440 -4.525 6.575 1.00 98.94 91 ILE A O 1
ATOM 696 N N . THR A 1 92 ? -7.663 -3.785 4.861 1.00 98.94 92 THR A N 1
ATOM 697 C CA . THR A 1 92 ? -7.495 -4.995 4.045 1.00 98.94 92 THR A CA 1
ATOM 698 C C . THR A 1 92 ? -6.728 -4.680 2.772 1.00 98.94 92 THR A C 1
ATOM 700 O O . THR A 1 92 ? -7.142 -3.847 1.974 1.00 98.94 92 THR A O 1
ATOM 703 N N . LEU A 1 93 ? -5.636 -5.401 2.552 1.00 98.94 93 LEU A N 1
ATOM 704 C CA . LEU A 1 93 ? -4.882 -5.413 1.308 1.00 98.94 93 LEU A CA 1
ATOM 705 C C . LEU A 1 93 ? -5.124 -6.745 0.612 1.00 98.94 93 LEU A C 1
ATOM 707 O O . LEU A 1 93 ? -4.882 -7.802 1.206 1.00 98.94 93 LEU A O 1
ATOM 711 N N . GLU A 1 94 ? -5.580 -6.719 -0.638 1.00 98.88 94 GLU A N 1
ATOM 712 C CA . GLU A 1 94 ? -5.827 -7.958 -1.359 1.00 98.88 94 GLU A CA 1
ATOM 713 C C . GLU A 1 94 ? -5.630 -7.903 -2.868 1.00 98.88 94 GLU A C 1
ATOM 715 O O . GLU A 1 94 ? -5.893 -6.900 -3.519 1.00 98.88 94 GLU A O 1
ATOM 720 N N . ASP A 1 95 ? -5.215 -9.035 -3.433 1.00 98.88 95 ASP A N 1
ATOM 721 C CA . ASP A 1 95 ? -5.183 -9.267 -4.878 1.00 98.88 95 ASP A CA 1
ATOM 722 C C . ASP A 1 95 ? -4.209 -8.381 -5.672 1.00 98.88 95 ASP A C 1
ATOM 724 O O . ASP A 1 95 ? -4.505 -7.991 -6.799 1.00 98.88 95 ASP A O 1
ATOM 728 N N . PHE A 1 96 ? -3.019 -8.098 -5.138 1.00 98.88 96 PHE A N 1
ATOM 729 C CA . PHE A 1 96 ? -1.959 -7.401 -5.882 1.00 98.88 96 PHE A CA 1
ATOM 730 C C . PHE A 1 96 ? -0.544 -7.810 -5.445 1.00 98.88 96 PHE A C 1
ATOM 732 O O . PHE A 1 96 ? -0.342 -8.489 -4.434 1.00 98.88 96 PHE A O 1
ATOM 739 N N . THR A 1 97 ? 0.449 -7.393 -6.227 1.00 98.88 97 THR A N 1
ATOM 740 C CA . THR A 1 97 ? 1.878 -7.518 -5.920 1.00 98.88 97 THR A CA 1
ATOM 741 C C . THR A 1 97 ? 2.493 -6.145 -5.655 1.00 98.88 97 THR A C 1
ATOM 743 O O . THR A 1 97 ? 2.245 -5.209 -6.412 1.00 98.88 97 THR A O 1
ATOM 746 N N . VAL A 1 98 ? 3.344 -6.049 -4.633 1.00 98.75 98 VAL A N 1
ATOM 747 C CA . VAL A 1 98 ? 4.348 -4.987 -4.485 1.00 98.75 98 VAL A CA 1
ATOM 748 C C . VAL A 1 98 ? 5.705 -5.567 -4.854 1.00 98.75 98 VAL A C 1
ATOM 750 O O . VAL A 1 98 ? 6.128 -6.581 -4.295 1.00 98.75 98 VAL A O 1
ATOM 753 N N . GLN A 1 99 ? 6.371 -4.952 -5.820 1.00 98.62 99 GLN A N 1
ATOM 754 C CA . GLN A 1 99 ? 7.588 -5.482 -6.414 1.00 98.62 99 GLN A CA 1
ATOM 755 C C . GLN A 1 99 ? 8.721 -4.455 -6.367 1.00 98.62 99 GLN A C 1
ATOM 757 O O . GLN A 1 99 ? 8.516 -3.297 -6.716 1.00 98.62 99 GLN A O 1
ATOM 762 N N . ASP A 1 100 ? 9.923 -4.918 -6.020 1.00 98.12 100 ASP A N 1
ATOM 763 C CA . ASP A 1 100 ? 11.196 -4.200 -6.162 1.00 98.12 100 ASP A CA 1
ATOM 764 C C . ASP A 1 100 ? 11.260 -2.847 -5.426 1.00 98.12 100 ASP A C 1
ATOM 766 O O . ASP A 1 100 ? 11.924 -1.919 -5.881 1.00 98.12 100 ASP A O 1
ATOM 770 N N . ALA A 1 101 ? 10.590 -2.719 -4.274 1.00 98.06 101 ALA A N 1
ATOM 771 C CA . ALA A 1 101 ? 10.813 -1.576 -3.383 1.00 98.06 101 ALA A CA 1
ATOM 772 C C . ALA A 1 101 ? 12.264 -1.583 -2.880 1.00 98.06 101 ALA A C 1
ATOM 774 O O . ALA A 1 101 ? 12.819 -2.648 -2.613 1.00 98.06 101 ALA A O 1
ATOM 775 N N . LYS A 1 102 ? 12.886 -0.411 -2.710 1.00 97.06 102 LYS A N 1
ATOM 776 C CA . LYS A 1 102 ? 14.288 -0.330 -2.247 1.00 97.06 102 LYS A CA 1
ATOM 777 C C . LYS A 1 102 ? 14.513 -0.948 -0.859 1.00 97.06 102 LYS A C 1
ATOM 779 O O . LYS A 1 102 ? 15.606 -1.427 -0.577 1.00 97.06 102 LYS A O 1
ATOM 784 N N . GLY A 1 103 ? 13.505 -0.891 0.004 1.00 96.62 103 GLY A N 1
ATOM 785 C CA . GLY A 1 103 ? 13.476 -1.417 1.368 1.00 96.62 103 GLY A CA 1
ATOM 786 C C . GLY A 1 103 ? 12.191 -2.207 1.595 1.00 96.62 103 GLY A C 1
ATOM 787 O O . GLY A 1 103 ? 11.922 -3.148 0.859 1.00 96.62 103 GLY A O 1
ATOM 788 N N . ASP A 1 104 ? 11.389 -1.850 2.601 1.00 98.38 104 ASP A N 1
ATOM 789 C CA . ASP A 1 104 ? 10.168 -2.597 2.934 1.00 98.38 104 ASP A CA 1
ATOM 790 C C . ASP A 1 104 ? 9.138 -2.536 1.789 1.00 98.38 104 ASP A C 1
ATOM 792 O O . ASP A 1 104 ? 8.679 -1.457 1.416 1.00 98.38 104 ASP A O 1
ATOM 796 N N . ALA A 1 105 ? 8.689 -3.680 1.263 1.00 98.25 105 ALA A N 1
ATOM 797 C CA . ALA A 1 105 ? 7.626 -3.691 0.252 1.00 98.25 105 ALA A CA 1
ATOM 798 C C . ALA A 1 105 ? 6.327 -3.080 0.804 1.00 98.25 105 ALA A C 1
ATOM 800 O O . ALA A 1 105 ? 5.761 -2.159 0.221 1.00 98.25 105 ALA A O 1
ATOM 801 N N . ILE A 1 106 ? 5.872 -3.561 1.960 1.00 98.75 106 ILE A N 1
ATOM 802 C CA . ILE A 1 106 ? 4.721 -3.000 2.666 1.00 98.75 106 ILE A CA 1
ATOM 803 C C . ILE A 1 106 ? 5.126 -2.794 4.118 1.00 98.75 106 ILE A C 1
ATOM 805 O O . ILE A 1 106 ? 5.523 -3.744 4.793 1.00 98.75 106 ILE A O 1
ATOM 809 N N . LYS A 1 107 ? 5.027 -1.555 4.592 1.00 98.69 107 LYS A N 1
ATOM 810 C CA . LYS A 1 107 ? 5.345 -1.169 5.962 1.00 98.69 107 LYS A CA 1
ATOM 811 C C . LYS A 1 107 ? 4.070 -0.785 6.691 1.00 98.69 107 LYS A C 1
ATOM 813 O O . LYS A 1 107 ? 3.302 0.037 6.202 1.00 98.69 107 LYS A O 1
ATOM 818 N N . CYS A 1 108 ? 3.864 -1.349 7.875 1.00 98.56 108 CYS A N 1
ATOM 819 C CA . CYS A 1 108 ? 2.700 -1.057 8.704 1.00 98.56 108 CYS A CA 1
ATOM 820 C C . CYS A 1 108 ? 3.160 -0.610 10.089 1.00 98.56 108 CYS A C 1
ATOM 822 O O . CYS A 1 108 ? 3.894 -1.334 10.761 1.00 98.56 108 CYS A O 1
ATOM 824 N N . GLN A 1 109 ? 2.756 0.585 10.511 1.00 98.56 109 GLN A N 1
ATOM 825 C CA . GLN A 1 109 ? 3.157 1.172 11.789 1.00 98.56 109 GLN A CA 1
ATOM 826 C C . GLN A 1 109 ? 1.939 1.714 12.529 1.00 98.56 109 GLN A C 1
ATOM 828 O O . GLN A 1 109 ? 1.141 2.450 11.961 1.00 98.56 109 GLN A O 1
ATOM 833 N N . TYR A 1 110 ? 1.800 1.366 13.809 1.00 98.56 110 TYR A N 1
ATOM 834 C CA . TYR A 1 110 ? 0.662 1.810 14.626 1.00 98.56 110 TYR A CA 1
A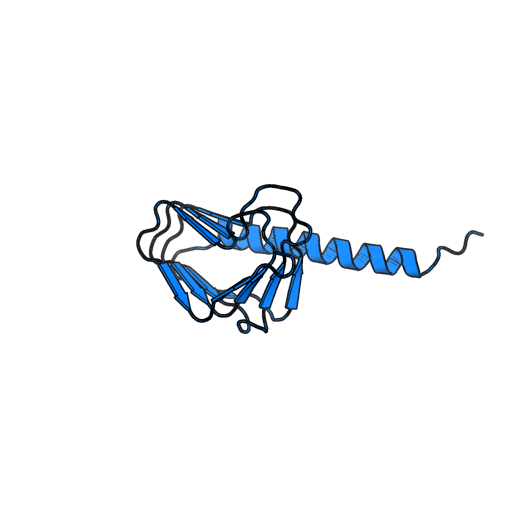TOM 835 C C . TYR A 1 110 ? -0.695 1.451 13.992 1.00 98.56 110 TYR A C 1
ATOM 837 O O . TYR A 1 110 ? -1.618 2.260 13.968 1.00 98.56 110 TYR A O 1
ATOM 845 N N . VAL A 1 111 ? -0.795 0.242 13.428 1.00 98.75 111 VAL A N 1
ATOM 846 C CA . VAL A 1 111 ? -2.013 -0.243 12.770 1.00 98.75 111 VAL A CA 1
ATOM 847 C C . VAL A 1 111 ? -2.744 -1.220 13.685 1.00 98.75 111 VAL A C 1
ATOM 849 O O . VAL A 1 111 ? -2.162 -2.219 14.110 1.00 98.75 111 VAL A O 1
ATOM 852 N N . ASN A 1 112 ? -4.019 -0.954 13.965 1.00 98.75 112 ASN A N 1
ATOM 853 C CA . ASN A 1 112 ? -4.887 -1.850 14.722 1.00 98.75 112 ASN A CA 1
ATOM 854 C C . ASN A 1 112 ? -5.801 -2.636 13.772 1.00 98.75 112 ASN A C 1
ATOM 856 O O . ASN A 1 112 ? -6.838 -2.147 13.335 1.00 98.75 112 ASN A O 1
ATOM 860 N N . GLY A 1 113 ? -5.408 -3.865 13.444 1.00 98.38 113 GLY A N 1
ATOM 861 C CA . GLY A 1 113 ? -6.131 -4.705 12.491 1.00 98.38 113 GLY A CA 1
ATOM 862 C C . GLY A 1 113 ? -5.678 -4.456 11.055 1.00 98.38 113 GLY A C 1
ATOM 863 O O . GLY A 1 113 ? -5.969 -3.425 10.451 1.00 98.38 113 GLY A O 1
ATOM 864 N N . ILE A 1 114 ? -4.966 -5.435 10.501 1.00 98.62 114 ILE A N 1
ATOM 865 C CA . ILE A 1 114 ? -4.578 -5.460 9.096 1.00 98.62 114 ILE A CA 1
ATOM 866 C C . ILE A 1 114 ? -4.733 -6.872 8.539 1.00 98.62 114 ILE A C 1
ATOM 868 O O . ILE A 1 114 ? -4.347 -7.848 9.181 1.00 98.62 114 ILE A O 1
ATOM 872 N N . THR A 1 115 ? -5.294 -6.982 7.340 1.00 98.88 115 THR A N 1
ATOM 873 C CA . THR A 1 115 ? -5.451 -8.246 6.621 1.00 98.88 115 THR A CA 1
ATOM 874 C C . THR A 1 115 ? -4.685 -8.188 5.312 1.00 98.88 115 THR A C 1
ATOM 876 O O . THR A 1 115 ? -4.940 -7.323 4.482 1.00 98.88 115 THR A O 1
ATOM 879 N N . PHE A 1 116 ? -3.799 -9.157 5.094 1.00 98.81 116 PHE A N 1
ATOM 880 C CA . PHE A 1 116 ? -3.192 -9.418 3.792 1.00 98.81 116 PHE A CA 1
ATOM 881 C C . PHE A 1 116 ? -3.853 -10.656 3.196 1.00 98.81 116 PHE A C 1
ATOM 883 O O . PHE A 1 116 ? -3.779 -11.742 3.772 1.00 98.81 116 PHE A O 1
ATOM 890 N N . ARG A 1 117 ? -4.504 -10.520 2.040 1.00 98.75 117 ARG A N 1
ATOM 891 C CA . ARG A 1 117 ? -5.188 -11.634 1.376 1.00 98.75 117 ARG A CA 1
ATOM 892 C C . ARG A 1 117 ? -4.741 -11.732 -0.071 1.00 98.75 117 ARG A C 1
ATOM 894 O O . ARG A 1 117 ? -5.103 -10.902 -0.887 1.00 98.75 117 ARG A O 1
ATOM 901 N N . ARG A 1 118 ? -3.976 -12.776 -0.407 1.00 98.75 118 ARG A N 1
ATOM 902 C CA . ARG A 1 118 ? -3.414 -12.942 -1.762 1.00 98.75 118 ARG A CA 1
ATOM 903 C C . ARG A 1 118 ? -2.643 -11.679 -2.179 1.00 98.75 118 ARG A C 1
ATOM 905 O O . ARG A 1 118 ? -2.901 -11.083 -3.219 1.00 98.75 118 ARG A O 1
ATOM 912 N N . VAL A 1 119 ? -1.723 -11.258 -1.315 1.00 98.69 119 VAL A N 1
ATOM 913 C CA . VAL A 1 119 ? -0.776 -10.172 -1.580 1.00 98.69 119 VAL A CA 1
ATOM 914 C C . VAL A 1 119 ? 0.602 -10.789 -1.748 1.00 98.69 119 VAL A C 1
ATOM 916 O O . VAL A 1 119 ? 0.972 -11.685 -0.988 1.00 98.69 119 VAL A O 1
ATOM 919 N N . LYS A 1 120 ? 1.357 -10.331 -2.744 1.00 98.56 120 LYS A N 1
ATOM 920 C CA . LYS A 1 120 ? 2.751 -10.736 -2.946 1.00 98.56 120 LYS A CA 1
ATOM 921 C C . LYS A 1 120 ? 3.679 -9.559 -2.663 1.00 98.56 120 LYS A C 1
ATOM 923 O O . LYS A 1 120 ? 3.432 -8.462 -3.151 1.00 98.56 120 LYS A O 1
ATOM 928 N N . ALA A 1 121 ? 4.763 -9.808 -1.944 1.00 98.00 121 ALA A N 1
ATOM 929 C CA . ALA A 1 121 ? 5.938 -8.945 -1.932 1.00 98.00 121 ALA A CA 1
ATOM 930 C C . ALA A 1 121 ? 7.074 -9.703 -2.625 1.00 98.00 121 ALA A C 1
ATOM 932 O O . ALA A 1 121 ? 7.278 -10.881 -2.320 1.00 98.00 121 ALA A O 1
ATOM 933 N N . GLN A 1 122 ? 7.771 -9.081 -3.575 1.00 97.19 122 GLN A N 1
ATOM 934 C CA . GLN A 1 122 ? 8.875 -9.740 -4.279 1.00 97.19 122 GLN A CA 1
ATOM 935 C C . GLN A 1 122 ? 9.999 -8.774 -4.654 1.00 97.19 122 GLN A C 1
ATOM 937 O O . GLN A 1 122 ? 9.744 -7.625 -5.009 1.00 97.19 122 GLN A O 1
ATOM 942 N N . TRP A 1 123 ? 11.227 -9.290 -4.635 1.00 97.69 123 TRP A N 1
ATOM 943 C CA . TRP A 1 123 ? 12.426 -8.644 -5.166 1.00 97.69 123 TRP A CA 1
ATOM 944 C C . TRP A 1 123 ? 13.027 -9.583 -6.202 1.00 97.69 123 TRP A C 1
ATOM 946 O O . TRP A 1 123 ? 13.400 -10.707 -5.870 1.00 97.69 123 TRP A O 1
ATOM 956 N N . LEU A 1 124 ? 13.058 -9.162 -7.463 1.00 93.25 124 LEU A N 1
ATOM 957 C CA . LEU A 1 124 ? 13.506 -10.019 -8.565 1.00 93.25 124 LEU A CA 1
ATOM 958 C C . LEU A 1 124 ? 15.025 -9.996 -8.764 1.00 93.25 124 LEU A C 1
ATOM 960 O O . LEU A 1 124 ? 15.573 -10.922 -9.355 1.00 93.25 124 LEU A O 1
ATOM 964 N N . GLY A 1 125 ? 15.687 -8.938 -8.294 1.00 81.44 125 GLY A N 1
ATOM 965 C CA . GLY A 1 125 ? 17.130 -8.726 -8.431 1.00 81.44 125 GLY A CA 1
ATOM 966 C C . GLY A 1 125 ? 17.911 -8.835 -7.123 1.00 81.44 125 GLY A C 1
ATOM 967 O O . GLY A 1 125 ? 18.976 -8.228 -7.037 1.00 81.44 125 GLY A O 1
ATOM 968 N N . GLY A 1 126 ? 17.344 -9.508 -6.114 1.00 57.28 126 GLY A N 1
ATOM 969 C CA . GLY A 1 126 ? 17.994 -9.734 -4.817 1.00 57.28 126 GLY A CA 1
ATOM 970 C C . GLY A 1 126 ? 19.306 -10.500 -4.924 1.00 57.28 126 GLY A C 1
ATOM 971 O O . GLY A 1 126 ? 19.415 -11.367 -5.821 1.00 57.28 126 GLY A O 1
#

Foldseek 3Di:
DDDDDPVVVVVVVVVVVLVVVQVVVLVCLVPDAAQDEAEDFFDEHEDAEEREHEQEENYEYEYPAQNRAEHEPLNHPYDQEHYEYELYEAYEYEGYEQEARNHHPYHYYNYHHYHYYRYYYYYPPD

pLDDT: mean 91.36, std 15.42, range [42.62, 98.94]

Secondary structure (DSSP, 8-state):
-----HHHHHHHHHHHHHHHHHHHHHHHHHH--TT-EEE--SEEEE--S-EEEES-BS-EEE-S-TTTEEEE-TT--S-S-SEEEES-EEEEEEEEEEE--SS-SEEEES-EEEEEEEEEEE-S--

Radius of gyration: 16.0 Å; chains: 1; bounding box: 34×33×57 Å